Protein AF-A0A3A9ACL5-F1 (afdb_monomer)

Foldseek 3Di:
DKKFFQAWADAVVPDIDHHGDIFDWDDDPQWIWTQDPVRDTDIGGCVRRPPRMDDPDDD

Nearest PDB structures (foldseek):
  5n76-assembly2_C  TM=5.525E-01  e=9.275E-01  Rhodospirillum rubrum
  1hlc-assembly1_B  TM=5.790E-01  e=1.885E+00  Homo sapiens
  4ga9-assembly1_B  TM=5.217E-01  e=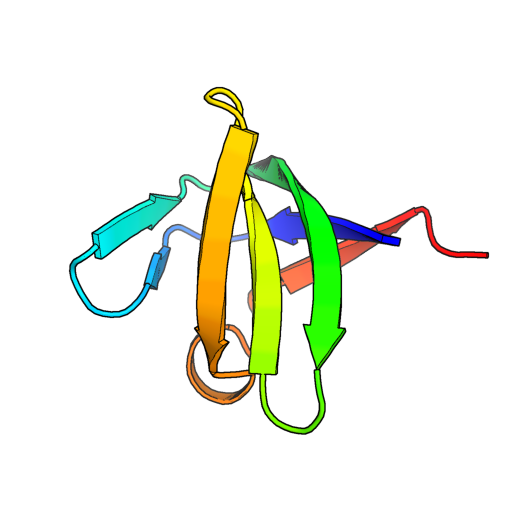3.209E+00  Rattus norvegicus
  2mwo-assembly1_A  TM=3.604E-01  e=5.461E+00  Homo sapiens
  3s3n-assembly1_A-2  TM=3.945E-01  e=5.794E+00  Human spumaretrovirus

Secondary structure (DSSP, 8-state):
-EEEESS-EEETTTEEEPTT-EEEEEEETTEEEEE-TTS-EEEEEHHHHTTTEEEEE--

Mean predicted aligned error: 4.01 Å

Structure (mmCIF, N/CA/C/O backbone):
data_AF-A0A3A9ACL5-F1
#
_entry.id   AF-A0A3A9ACL5-F1
#
loop_
_atom_site.group_PDB
_atom_site.id
_atom_site.type_symbol
_atom_site.label_atom_id
_atom_site.label_alt_id
_atom_site.label_comp_id
_atom_site.label_asym_id
_atom_site.label_entity_id
_atom_site.label_seq_id
_atom_site.pdbx_PDB_ins_code
_atom_site.Cartn_x
_atom_site.Cartn_y
_atom_site.Cartn_z
_atom_site.occupancy
_atom_site.B_iso_or_equiv
_atom_site.auth_seq_id
_atom_site.auth_comp_id
_atom_site.auth_asym_id
_atom_site.auth_atom_id
_atom_site.pdbx_PDB_model_num
ATOM 1 N N . MET A 1 1 ? 5.992 5.501 7.098 1.00 89.88 1 MET A N 1
ATOM 2 C CA . MET A 1 1 ? 4.575 5.725 7.462 1.00 89.88 1 MET A CA 1
ATOM 3 C C . MET A 1 1 ? 3.853 4.387 7.465 1.00 89.88 1 MET A C 1
ATOM 5 O O . MET A 1 1 ? 4.308 3.471 6.786 1.00 89.88 1 MET A O 1
ATOM 9 N N . LYS A 1 2 ? 2.752 4.256 8.198 1.00 90.88 2 LYS A N 1
ATOM 10 C CA . 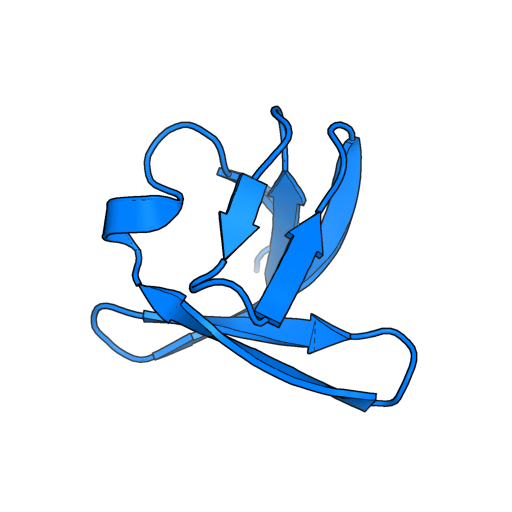LYS A 1 2 ? 1.810 3.146 8.052 1.00 90.88 2 LYS A CA 1
ATOM 11 C C . LYS A 1 2 ? 0.552 3.634 7.366 1.00 90.88 2 LYS A C 1
ATOM 13 O O . LYS A 1 2 ? 0.022 4.692 7.703 1.00 90.88 2 LYS A O 1
ATOM 18 N N . VAL A 1 3 ? 0.080 2.834 6.425 1.00 90.81 3 VAL A N 1
ATOM 19 C CA . VAL A 1 3 ? -1.095 3.123 5.609 1.00 90.81 3 VAL A CA 1
ATOM 20 C C . VAL A 1 3 ? -2.101 2.001 5.764 1.00 90.81 3 VAL A C 1
ATOM 22 O O . VAL A 1 3 ? -1.722 0.832 5.828 1.00 90.81 3 VAL A O 1
ATOM 25 N N . LYS A 1 4 ? -3.377 2.355 5.840 1.00 92.00 4 LYS A N 1
ATOM 26 C CA . LYS A 1 4 ? -4.500 1.432 5.887 1.00 92.00 4 LYS A CA 1
ATOM 27 C C . LYS A 1 4 ? -5.331 1.598 4.634 1.00 92.00 4 LYS A C 1
ATOM 29 O O . LYS A 1 4 ? -5.692 2.712 4.264 1.00 92.00 4 LYS A O 1
ATOM 34 N N . PHE A 1 5 ? -5.662 0.480 4.013 1.00 91.31 5 PHE A N 1
ATOM 35 C CA . PHE A 1 5 ? -6.552 0.465 2.864 1.00 91.31 5 PHE A CA 1
ATOM 36 C C . PHE A 1 5 ? -7.997 0.433 3.357 1.00 91.31 5 PHE A C 1
ATOM 38 O O . PHE A 1 5 ? -8.373 -0.434 4.145 1.00 91.31 5 PHE A O 1
ATOM 45 N N . ILE A 1 6 ? -8.808 1.409 2.951 1.00 93.00 6 ILE A N 1
ATOM 46 C CA . ILE A 1 6 ? -10.214 1.526 3.383 1.00 93.00 6 ILE A CA 1
ATOM 47 C C . ILE A 1 6 ? -11.197 0.852 2.417 1.00 93.00 6 ILE A C 1
ATOM 49 O O . ILE A 1 6 ? -12.384 0.722 2.740 1.00 93.00 6 ILE A O 1
ATOM 53 N N . ASP A 1 7 ? -10.687 0.361 1.289 1.00 92.88 7 ASP A N 1
ATOM 54 C CA . ASP A 1 7 ? -11.382 -0.488 0.327 1.00 92.88 7 ASP 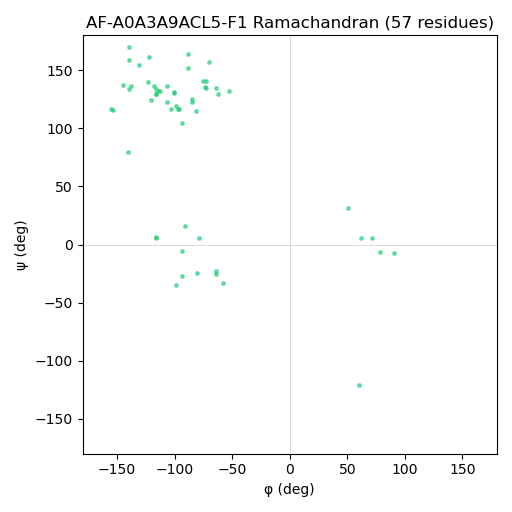A CA 1
ATOM 55 C C . ASP A 1 7 ? -10.447 -1.594 -0.195 1.00 92.88 7 ASP A C 1
ATOM 57 O O . ASP A 1 7 ? -9.246 -1.583 0.085 1.00 92.88 7 ASP A O 1
ATOM 61 N N . ASN A 1 8 ? -11.003 -2.563 -0.918 1.00 90.75 8 ASN A N 1
ATOM 62 C CA . ASN A 1 8 ? -10.222 -3.585 -1.605 1.00 90.75 8 ASN A CA 1
ATOM 63 C C . ASN A 1 8 ? -9.540 -2.975 -2.834 1.00 90.75 8 ASN A C 1
ATOM 65 O O . ASN A 1 8 ? -10.186 -2.274 -3.613 1.00 90.75 8 ASN A O 1
ATOM 69 N N . VAL A 1 9 ? -8.261 -3.283 -3.042 1.00 87.94 9 VAL A N 1
ATOM 70 C CA . VAL A 1 9 ? -7.515 -2.808 -4.212 1.00 87.94 9 VAL A CA 1
ATOM 71 C C . VAL A 1 9 ? -6.644 -3.901 -4.796 1.00 87.94 9 VAL A C 1
ATOM 73 O O . VAL A 1 9 ? -5.949 -4.620 -4.077 1.00 87.94 9 VAL A O 1
ATOM 76 N N . ASP A 1 10 ? -6.667 -3.992 -6.120 1.00 88.94 10 ASP A N 1
ATOM 77 C CA . ASP A 1 10 ? -5.672 -4.728 -6.880 1.00 88.94 10 ASP A CA 1
ATOM 78 C C . ASP A 1 10 ? -4.610 -3.731 -7.360 1.00 88.94 10 ASP A C 1
ATOM 80 O O . ASP A 1 10 ? -4.915 -2.795 -8.101 1.00 88.94 10 ASP A O 1
ATOM 84 N N . ILE A 1 11 ? -3.372 -3.897 -6.895 1.00 85.50 11 ILE A N 1
ATOM 85 C CA . ILE A 1 11 ? -2.255 -3.042 -7.298 1.00 85.50 11 ILE A CA 1
ATOM 86 C C . ILE A 1 11 ? -1.550 -3.711 -8.470 1.00 85.50 11 ILE A C 1
ATOM 88 O O . ILE A 1 11 ? -0.773 -4.665 -8.306 1.00 85.50 11 ILE A O 1
ATOM 92 N N . SER A 1 12 ? -1.799 -3.164 -9.659 1.00 80.12 12 SER A N 1
ATOM 93 C CA . SER A 1 12 ? -1.138 -3.546 -10.909 1.00 80.12 12 SER A CA 1
ATOM 94 C C . SER A 1 12 ? -1.139 -5.063 -11.212 1.00 80.12 12 SER A C 1
ATOM 96 O O . SER A 1 12 ? -0.180 -5.573 -11.797 1.00 80.12 12 SER A O 1
ATOM 98 N N . GLY A 1 13 ? -2.160 -5.816 -10.791 1.00 82.25 13 GLY A N 1
ATOM 99 C CA . GLY A 1 13 ? -2.296 -7.266 -10.993 1.00 82.25 13 GLY A CA 1
ATOM 100 C C . GLY A 1 13 ? -1.340 -8.126 -10.165 1.00 82.25 13 GLY A C 1
ATOM 101 O O . GLY A 1 13 ? -1.249 -9.335 -10.386 1.00 82.25 13 GLY A O 1
ATOM 102 N N . LYS A 1 14 ? -0.564 -7.520 -9.259 1.00 81.12 14 LYS A N 1
ATOM 103 C CA . LYS A 1 14 ? 0.484 -8.211 -8.487 1.00 81.12 14 LYS A CA 1
ATOM 104 C C . LYS A 1 14 ? 0.020 -8.602 -7.101 1.00 81.12 14 LYS A C 1
ATOM 106 O O . LYS A 1 14 ? 0.457 -9.620 -6.571 1.00 81.12 14 LYS A O 1
ATOM 111 N N . ILE A 1 15 ? -0.824 -7.771 -6.506 1.00 84.81 15 ILE A N 1
ATOM 112 C CA . ILE A 1 15 ? -1.288 -7.956 -5.144 1.00 84.81 15 ILE A CA 1
ATOM 113 C C . ILE A 1 15 ? -2.727 -7.490 -5.012 1.00 84.81 15 ILE A C 1
ATOM 115 O O . ILE A 1 15 ? -3.093 -6.427 -5.500 1.00 84.81 15 ILE A O 1
ATOM 119 N N . ASN A 1 16 ? -3.504 -8.288 -4.291 1.00 88.38 16 ASN A N 1
ATOM 120 C CA . ASN A 1 16 ? -4.822 -7.916 -3.817 1.00 88.38 16 ASN A CA 1
ATOM 121 C C . ASN A 1 16 ? -4.719 -7.566 -2.335 1.00 88.38 16 ASN A C 1
ATOM 123 O O . ASN A 1 16 ? -4.353 -8.416 -1.522 1.00 88.38 16 ASN A O 1
ATOM 127 N N . ILE A 1 17 ? -5.011 -6.314 -2.006 1.00 88.19 17 ILE A N 1
ATOM 128 C CA . ILE A 1 17 ? -5.080 -5.824 -0.635 1.00 88.19 17 ILE A CA 1
ATOM 129 C C . ILE A 1 17 ? -6.543 -5.748 -0.226 1.00 88.19 17 ILE A C 1
ATOM 131 O O . ILE A 1 17 ? -7.365 -5.172 -0.942 1.00 88.19 17 ILE A O 1
ATOM 135 N N . ASN A 1 18 ? -6.865 -6.311 0.936 1.00 90.44 18 ASN A N 1
ATOM 136 C CA . ASN A 1 18 ? -8.220 -6.262 1.459 1.00 90.44 18 ASN A CA 1
ATOM 137 C C . ASN A 1 18 ? -8.445 -5.006 2.300 1.00 90.44 18 ASN A C 1
ATOM 139 O O . ASN A 1 18 ? -7.551 -4.492 2.979 1.00 90.44 18 ASN A O 1
ATOM 143 N N . LYS A 1 19 ? -9.701 -4.567 2.325 1.00 92.12 19 LYS A N 1
ATOM 144 C CA . LYS A 1 19 ? -10.162 -3.503 3.205 1.00 92.12 19 LYS A CA 1
ATOM 145 C C . LYS A 1 19 ? -9.795 -3.786 4.663 1.00 92.12 19 LYS A C 1
ATOM 147 O O . LYS A 1 19 ? -10.106 -4.837 5.220 1.00 92.12 19 LYS A O 1
ATOM 152 N N . GLY A 1 20 ? -9.229 -2.776 5.309 1.00 90.12 20 GLY A N 1
ATOM 153 C CA . GLY A 1 20 ? -8.851 -2.778 6.714 1.00 90.12 20 GLY A CA 1
ATOM 154 C C . GLY A 1 20 ? -7.426 -3.253 6.976 1.00 90.12 20 GLY A C 1
ATOM 155 O O . GLY A 1 20 ? -6.976 -3.121 8.114 1.00 90.12 20 GLY A O 1
ATOM 156 N N . GLU A 1 21 ? -6.718 -3.761 5.966 1.00 91.12 21 GLU A N 1
ATOM 157 C CA . GLU A 1 21 ? -5.316 -4.138 6.113 1.00 91.12 21 GLU A CA 1
ATOM 158 C C . GLU A 1 21 ? -4.414 -2.904 6.216 1.00 91.12 21 GLU A C 1
ATOM 160 O O . GLU A 1 21 ? -4.604 -1.900 5.523 1.00 91.12 21 GLU A O 1
ATOM 165 N N . THR A 1 22 ? -3.418 -3.004 7.097 1.00 91.69 22 THR A N 1
ATOM 166 C CA . THR A 1 22 ? -2.434 -1.954 7.360 1.00 91.69 22 THR A CA 1
ATOM 167 C C . THR A 1 22 ? -1.049 -2.444 6.968 1.00 91.69 22 THR A C 1
ATOM 169 O O . THR A 1 22 ? -0.649 -3.543 7.357 1.00 91.69 22 THR A O 1
ATOM 172 N N . PHE A 1 23 ? -0.300 -1.605 6.259 1.00 91.12 23 PHE A N 1
ATOM 173 C CA . PHE A 1 23 ? 1.050 -1.906 5.798 1.00 91.12 23 PHE A CA 1
ATOM 174 C C . PHE A 1 23 ? 2.014 -0.777 6.129 1.00 91.12 23 PHE A C 1
ATOM 176 O O . PHE A 1 23 ? 1.629 0.389 6.242 1.00 91.12 23 PHE A O 1
ATOM 183 N N . GLU A 1 24 ? 3.291 -1.126 6.252 1.00 92.12 24 GLU A N 1
ATOM 184 C CA . GLU A 1 24 ? 4.348 -0.126 6.203 1.00 92.12 24 GLU A CA 1
ATOM 185 C C . GLU A 1 24 ? 4.502 0.369 4.774 1.00 92.12 24 GLU A C 1
ATOM 187 O O . GLU A 1 24 ? 4.540 -0.414 3.825 1.00 92.12 24 GLU A O 1
ATOM 192 N N . ALA A 1 25 ? 4.608 1.680 4.627 1.00 90.50 25 ALA A N 1
ATOM 193 C CA . ALA A 1 25 ? 4.772 2.306 3.340 1.00 90.50 25 ALA A CA 1
ATOM 194 C C . ALA A 1 25 ? 5.775 3.458 3.377 1.00 90.50 25 ALA A C 1
ATOM 196 O O . ALA A 1 25 ? 6.075 4.053 4.424 1.00 90.50 25 ALA A O 1
ATOM 197 N N . ARG A 1 26 ? 6.296 3.772 2.196 1.00 91.69 26 ARG A N 1
ATOM 198 C CA . ARG A 1 26 ? 7.208 4.881 1.940 1.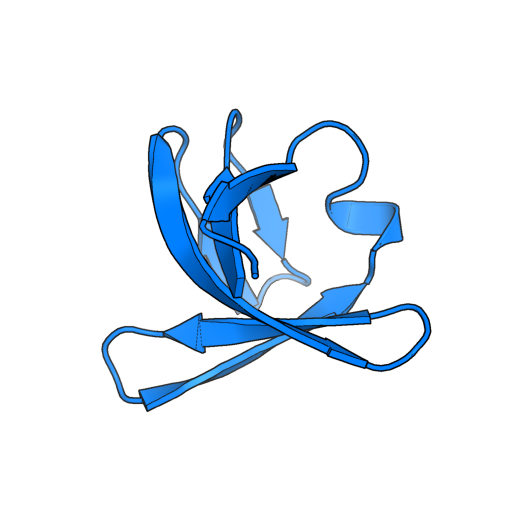00 91.69 26 ARG A CA 1
ATOM 199 C C . ARG A 1 26 ? 6.836 5.548 0.625 1.00 9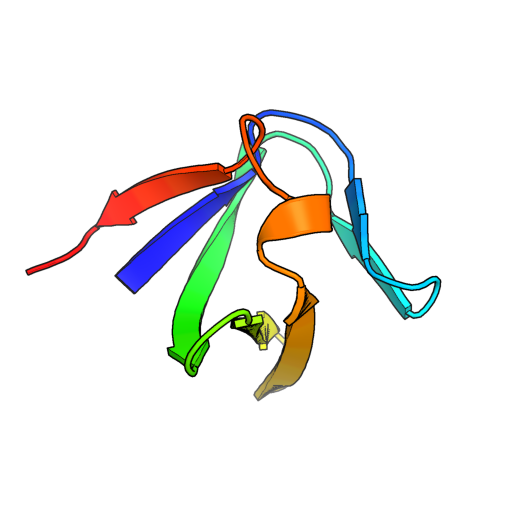1.69 26 ARG A C 1
ATOM 201 O O . ARG A 1 26 ? 6.636 4.868 -0.372 1.00 91.69 26 ARG A O 1
ATOM 208 N N . GLU A 1 27 ? 6.776 6.869 0.612 1.00 89.94 27 GLU A N 1
ATOM 209 C CA . GLU A 1 27 ? 6.563 7.618 -0.625 1.00 89.94 27 GLU A CA 1
ATOM 210 C C . GLU A 1 27 ? 7.827 7.652 -1.490 1.00 89.94 27 GLU A C 1
ATOM 212 O O . GLU A 1 27 ? 8.943 7.780 -0.981 1.00 89.94 27 GLU A O 1
ATOM 217 N N . ASP A 1 28 ? 7.627 7.539 -2.803 1.00 91.50 28 ASP A N 1
ATOM 218 C CA . ASP A 1 28 ? 8.655 7.576 -3.844 1.00 91.50 28 ASP A CA 1
ATOM 219 C C . ASP A 1 28 ? 8.122 8.361 -5.056 1.00 91.50 28 ASP A C 1
ATOM 221 O O . ASP A 1 28 ? 7.621 7.787 -6.026 1.00 91.50 28 ASP A O 1
ATOM 225 N N . GLY A 1 29 ? 8.155 9.695 -4.967 1.00 91.06 29 GLY A N 1
ATOM 226 C CA . GLY A 1 29 ? 7.593 10.587 -5.989 1.00 91.06 29 GLY A CA 1
ATOM 227 C C . GLY A 1 29 ? 6.090 10.363 -6.188 1.00 91.06 29 GLY A C 1
ATOM 228 O O . GLY A 1 29 ? 5.313 10.465 -5.235 1.00 91.06 29 GLY A O 1
ATOM 229 N N . ASP A 1 30 ? 5.699 10.011 -7.415 1.00 92.31 30 ASP A N 1
ATOM 230 C CA . ASP A 1 30 ? 4.311 9.699 -7.805 1.00 92.31 30 ASP A CA 1
ATOM 231 C C . ASP A 1 30 ? 3.856 8.288 -7.389 1.00 92.31 30 ASP A C 1
ATOM 233 O O . ASP A 1 30 ? 2.758 7.841 -7.728 1.00 92.31 30 ASP A O 1
ATOM 237 N N . PHE A 1 31 ? 4.692 7.566 -6.643 1.00 91.38 31 PHE A N 1
ATOM 238 C CA . PHE A 1 31 ? 4.427 6.208 -6.193 1.00 91.38 31 PHE A CA 1
ATOM 239 C C . PHE A 1 31 ? 4.477 6.099 -4.672 1.00 91.38 31 PHE A C 1
ATOM 241 O O . PHE A 1 31 ? 5.072 6.919 -3.967 1.00 91.38 31 PHE A O 1
ATOM 248 N N . ILE A 1 32 ? 3.885 5.023 -4.172 1.00 90.12 32 ILE A N 1
ATOM 249 C CA . ILE A 1 32 ? 4.096 4.531 -2.822 1.00 90.12 32 ILE A CA 1
ATOM 250 C C . ILE A 1 32 ? 4.712 3.132 -2.895 1.00 90.12 32 ILE A C 1
ATOM 252 O O . ILE A 1 32 ? 4.325 2.289 -3.705 1.00 90.12 32 ILE A O 1
ATOM 256 N N . MET A 1 33 ? 5.708 2.891 -2.058 1.00 91.81 33 MET A N 1
ATOM 257 C CA . MET A 1 33 ? 6.306 1.584 -1.844 1.00 91.81 33 MET A CA 1
ATOM 258 C C . MET A 1 33 ? 5.702 0.980 -0.587 1.00 91.81 33 MET A C 1
ATOM 260 O O . MET A 1 33 ? 5.840 1.558 0.487 1.00 91.81 33 MET A O 1
ATOM 264 N N . ILE A 1 34 ? 5.043 -0.163 -0.721 1.00 90.81 34 ILE A N 1
ATOM 265 C CA . ILE A 1 34 ? 4.365 -0.879 0.359 1.00 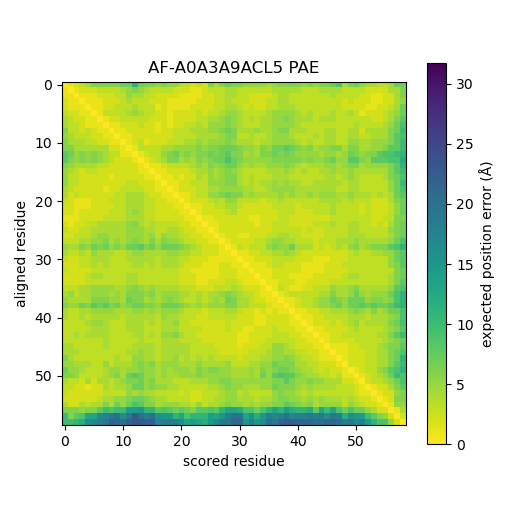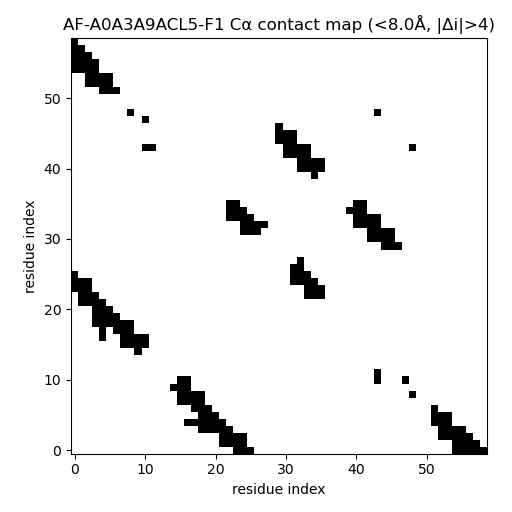90.81 34 ILE A CA 1
ATOM 266 C C . ILE A 1 34 ? 5.208 -2.101 0.705 1.00 90.81 34 ILE A C 1
ATOM 268 O O . ILE A 1 34 ? 5.500 -2.921 -0.168 1.00 90.81 34 ILE A O 1
ATOM 272 N N . ARG A 1 35 ? 5.617 -2.216 1.969 1.00 91.25 35 ARG A N 1
ATOM 273 C CA . ARG A 1 35 ? 6.350 -3.373 2.476 1.00 91.25 35 ARG A CA 1
ATOM 274 C C . ARG A 1 35 ? 5.370 -4.466 2.879 1.00 91.25 35 ARG A C 1
ATOM 276 O O . ARG A 1 35 ? 4.468 -4.258 3.692 1.00 91.25 35 ARG A O 1
ATOM 283 N N . MET A 1 36 ? 5.583 -5.637 2.307 1.00 87.88 36 MET A N 1
ATOM 284 C CA . MET A 1 36 ? 4.785 -6.831 2.520 1.00 87.88 36 MET A CA 1
ATOM 285 C C . MET A 1 36 ? 5.301 -7.647 3.704 1.00 87.88 36 MET A C 1
ATOM 287 O O . MET A 1 36 ? 6.429 -7.480 4.165 1.00 87.88 36 MET A O 1
ATOM 291 N N . LYS A 1 37 ? 4.462 -8.568 4.193 1.00 84.56 37 LYS A N 1
ATOM 292 C CA . LYS A 1 37 ? 4.802 -9.463 5.314 1.00 84.56 37 LYS A CA 1
ATOM 293 C C . LYS A 1 37 ? 5.955 -10.422 5.003 1.00 84.56 37 LYS A C 1
ATOM 295 O O . LYS A 1 37 ? 6.582 -10.919 5.929 1.00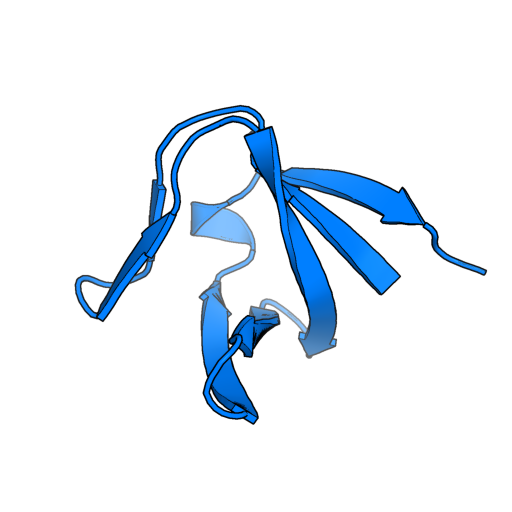 84.56 37 LYS A O 1
ATOM 300 N N . ASP A 1 38 ? 6.209 -10.695 3.727 1.00 86.75 38 ASP A N 1
ATOM 301 C CA . ASP A 1 38 ? 7.311 -11.529 3.237 1.00 86.75 38 ASP A CA 1
ATOM 302 C C . ASP A 1 38 ? 8.588 -10.718 2.936 1.00 86.75 38 ASP A C 1
ATOM 304 O O . ASP A 1 38 ? 9.466 -11.198 2.224 1.00 86.75 38 ASP A O 1
ATOM 308 N N . ASP A 1 39 ? 8.677 -9.483 3.444 1.00 83.38 39 ASP A N 1
ATOM 309 C CA . ASP A 1 39 ? 9.735 -8.505 3.160 1.00 83.38 39 ASP A CA 1
ATOM 310 C C . ASP A 1 39 ? 9.850 -8.061 1.692 1.00 83.38 39 ASP A C 1
ATOM 312 O O . ASP A 1 39 ? 10.724 -7.256 1.353 1.00 83.38 39 ASP A O 1
ATOM 316 N N . SER A 1 40 ? 8.939 -8.489 0.813 1.00 89.00 40 SER A N 1
ATOM 317 C CA . SER A 1 40 ? 8.856 -7.925 -0.531 1.00 89.00 40 SER A CA 1
ATOM 318 C C . SER A 1 40 ? 8.338 -6.484 -0.491 1.00 89.00 40 SER A C 1
ATOM 320 O O . SER A 1 40 ? 7.698 -6.034 0.461 1.00 89.00 40 SER A O 1
ATOM 322 N N . THR A 1 41 ? 8.658 -5.712 -1.528 1.00 90.44 41 THR A N 1
ATOM 323 C CA . THR A 1 41 ? 8.188 -4.331 -1.666 1.00 90.44 41 THR A CA 1
ATOM 324 C C . THR A 1 41 ? 7.397 -4.199 -2.955 1.00 90.44 41 THR A C 1
ATOM 326 O O . THR A 1 41 ? 7.905 -4.496 -4.038 1.00 90.44 41 THR A O 1
ATOM 329 N N . VAL A 1 42 ? 6.156 -3.733 -2.841 1.00 88.88 42 VAL A N 1
ATOM 330 C CA . VAL A 1 42 ? 5.285 -3.449 -3.981 1.00 88.88 42 VAL A CA 1
ATOM 331 C C . VAL A 1 42 ? 5.299 -1.955 -4.255 1.00 88.88 42 VAL A C 1
ATOM 333 O O . VAL A 1 42 ? 5.112 -1.149 -3.349 1.00 88.88 42 VAL A O 1
ATOM 336 N N . LYS A 1 43 ? 5.504 -1.582 -5.518 1.00 90.81 43 LYS A N 1
ATOM 337 C CA . LYS A 1 43 ? 5.406 -0.197 -5.976 1.00 90.81 43 LYS A CA 1
ATOM 338 C C . LYS A 1 43 ? 4.020 0.032 -6.572 1.00 90.81 43 LYS A C 1
ATOM 340 O O . LYS A 1 43 ? 3.695 -0.591 -7.578 1.00 90.81 43 LYS A O 1
ATOM 345 N N . ALA A 1 44 ? 3.243 0.910 -5.950 1.00 89.12 44 ALA A N 1
ATOM 346 C CA . ALA A 1 44 ? 1.896 1.275 -6.368 1.00 89.12 44 ALA A CA 1
ATOM 347 C C . ALA A 1 44 ? 1.868 2.740 -6.837 1.00 89.12 44 ALA A C 1
ATOM 349 O O . ALA A 1 44 ? 2.414 3.601 -6.139 1.00 89.12 44 ALA A O 1
ATOM 350 N N . PRO A 1 45 ? 1.269 3.062 -7.995 1.00 90.69 45 PRO A N 1
ATOM 351 C CA . PRO A 1 45 ? 1.038 4.447 -8.396 1.00 90.69 45 PRO A CA 1
ATOM 352 C C . PRO A 1 45 ? 0.074 5.116 -7.417 1.00 90.69 45 PRO A C 1
ATOM 354 O O . PRO A 1 45 ? -0.966 4.539 -7.096 1.00 90.69 45 PRO A O 1
ATOM 357 N N . LYS A 1 46 ? 0.366 6.345 -6.971 1.00 89.19 46 LYS A N 1
ATOM 358 C CA . LYS A 1 46 ? -0.547 7.069 -6.068 1.00 89.19 46 LYS A CA 1
ATOM 359 C C . LYS A 1 46 ? -1.938 7.242 -6.682 1.00 89.19 46 LYS A C 1
ATOM 361 O O . LYS A 1 46 ? -2.915 7.149 -5.958 1.00 89.19 46 LYS A O 1
ATOM 366 N N . SER A 1 47 ? -2.025 7.386 -8.005 1.00 88.88 47 SER A N 1
ATOM 367 C CA . SER A 1 47 ? -3.286 7.482 -8.749 1.00 88.88 47 SER A CA 1
ATOM 368 C C . SER A 1 47 ? -4.170 6.228 -8.681 1.00 88.88 47 SER A C 1
ATOM 370 O O . SER A 1 47 ? -5.373 6.340 -8.873 1.00 88.88 47 SER A O 1
ATOM 372 N N . GLU A 1 48 ? -3.607 5.033 -8.444 1.00 84.88 48 GLU A N 1
ATOM 373 C CA . GLU A 1 48 ? -4.399 3.791 -8.308 1.00 84.88 48 GLU A CA 1
ATOM 374 C C . GLU A 1 48 ? -5.020 3.647 -6.913 1.00 84.88 48 GLU A C 1
ATOM 376 O O . GLU A 1 48 ? -6.019 2.956 -6.741 1.00 84.88 48 GLU A O 1
ATOM 381 N N . ILE A 1 49 ? -4.421 4.292 -5.915 1.00 84.69 49 ILE A N 1
ATOM 382 C CA . ILE A 1 49 ? -4.782 4.157 -4.497 1.00 84.69 49 ILE A CA 1
ATOM 383 C C . ILE A 1 49 ? -5.303 5.468 -3.897 1.00 84.69 49 ILE A C 1
ATOM 385 O O . ILE A 1 49 ? -5.528 5.569 -2.687 1.00 84.69 49 ILE A O 1
ATOM 389 N N . GLU A 1 50 ? -5.468 6.488 -4.735 1.00 83.50 50 GLU A N 1
ATOM 390 C CA . GLU A 1 50 ? -5.967 7.794 -4.339 1.00 83.50 50 GLU A CA 1
ATOM 391 C C . GLU A 1 50 ? -7.397 7.657 -3.803 1.00 83.50 50 GLU A C 1
ATOM 393 O O . GLU A 1 50 ? -8.257 7.026 -4.413 1.00 83.50 50 GLU A O 1
ATOM 398 N N . GLY A 1 51 ? -7.651 8.215 -2.618 1.00 84.38 51 GLY A N 1
ATOM 399 C CA . GLY A 1 51 ? -8.971 8.175 -1.979 1.00 84.38 51 GLY A CA 1
ATOM 400 C C . GLY A 1 51 ? -9.341 6.858 -1.283 1.00 84.38 51 GLY A C 1
ATOM 401 O O . GLY A 1 51 ? -10.353 6.829 -0.588 1.00 84.38 51 GLY A O 1
ATOM 402 N N . ILE A 1 52 ? -8.530 5.801 -1.400 1.00 88.25 52 ILE A N 1
ATOM 403 C CA . ILE A 1 52 ? -8.747 4.510 -0.711 1.00 88.25 52 ILE A CA 1
ATOM 404 C C . ILE A 1 52 ? -7.642 4.159 0.294 1.00 88.25 52 ILE A C 1
ATOM 406 O O . ILE A 1 52 ? -7.638 3.068 0.871 1.00 88.25 52 ILE A O 1
ATOM 410 N N . LEU A 1 53 ? -6.716 5.089 0.519 1.00 87.50 53 LEU A N 1
ATOM 411 C CA . LEU A 1 53 ? -5.603 4.962 1.446 1.00 87.50 53 LEU A CA 1
ATOM 412 C C . LEU A 1 53 ? -5.732 5.988 2.577 1.00 87.50 53 LEU A C 1
ATOM 414 O O . LEU A 1 53 ? -5.884 7.183 2.336 1.00 87.50 53 LEU A O 1
ATOM 418 N N . GLU A 1 54 ? -5.624 5.516 3.815 1.00 89.44 54 GLU A N 1
ATOM 419 C CA . GLU A 1 54 ? -5.627 6.327 5.032 1.00 89.44 54 GLU A CA 1
ATOM 420 C C . GLU A 1 54 ? -4.271 6.195 5.739 1.00 89.44 54 GLU A C 1
ATOM 422 O O . GLU A 1 54 ? -3.781 5.087 5.959 1.00 89.44 54 GLU A O 1
ATOM 427 N N . ILE A 1 55 ? -3.639 7.312 6.102 1.00 87.44 55 ILE A N 1
ATOM 428 C CA . ILE A 1 55 ? -2.381 7.293 6.860 1.00 87.44 55 ILE A CA 1
ATOM 429 C C . ILE A 1 55 ? -2.720 7.091 8.337 1.00 87.44 55 ILE A C 1
ATOM 431 O O . ILE A 1 55 ? -3.347 7.944 8.957 1.00 87.44 55 ILE A O 1
ATOM 435 N N . VAL A 1 56 ? -2.297 5.958 8.897 1.00 88.00 56 VAL A N 1
ATOM 436 C CA . VAL A 1 56 ? -2.592 5.576 10.290 1.00 88.00 56 VAL A CA 1
ATOM 437 C C . VAL A 1 56 ? -1.485 6.003 11.245 1.00 88.00 56 VAL A C 1
ATOM 439 O O . VAL A 1 56 ? -1.731 6.195 12.430 1.00 88.00 56 VAL A O 1
ATOM 442 N N . GLU A 1 57 ? -0.254 6.109 10.742 1.00 77.06 57 GLU A N 1
ATOM 443 C CA . GLU A 1 57 ? 0.911 6.457 11.553 1.00 77.06 57 GLU A CA 1
ATOM 444 C C . GLU A 1 57 ? 1.976 7.122 10.670 1.00 77.06 57 GLU A C 1
ATOM 446 O O . GLU A 1 57 ? 2.517 6.512 9.741 1.00 77.06 57 GLU A O 1
ATOM 451 N N . GLY A 1 58 ? 2.278 8.385 10.939 1.00 60.44 58 GLY A N 1
ATOM 452 C CA . GLY A 1 58 ? 3.334 9.137 10.273 1.00 60.44 58 GLY A CA 1
ATOM 453 C C . GLY A 1 58 ? 3.795 10.251 11.199 1.00 60.44 58 GLY A C 1
ATOM 454 O O . GLY A 1 58 ? 2.983 11.095 11.565 1.00 60.44 58 GLY A O 1
ATOM 455 N N . GLU A 1 59 ? 5.058 10.194 11.619 1.00 47.78 59 GLU A N 1
ATOM 456 C CA . GLU A 1 59 ? 5.788 11.388 12.068 1.00 47.78 59 GLU A CA 1
ATOM 457 C C . GLU A 1 59 ? 6.168 12.246 10.860 1.00 47.78 59 GLU A C 1
ATOM 459 O O . GLU A 1 59 ? 6.547 11.653 9.818 1.00 47.78 59 GLU A O 1
#

Radius of gyra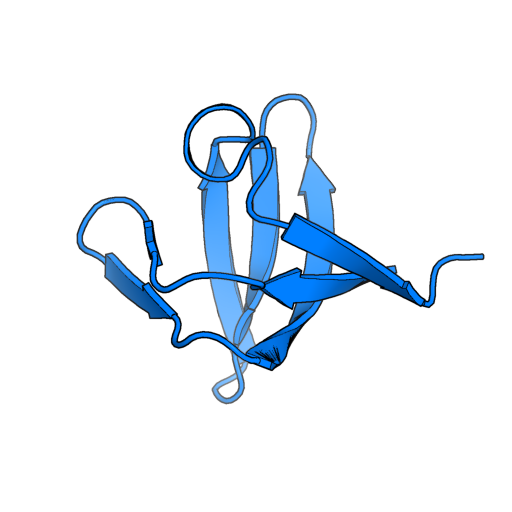tion: 10.23 Å; Cα contacts (8 Å, |Δi|>4): 111; chains: 1; bounding box: 21×23×23 Å

Solvent-accessible surface area (backbone atoms only — not comparable to full-atom values): 3497 Å² total; per-residue (Å²): 75,31,37,28,26,74,42,70,43,69,49,91,88,76,44,78,45,53,53,72,46,70,37,46,36,45,81,56,87,73,26,33,37,36,47,44,97,86,74,46,72,47,80,36,53,43,83,82,46,62,94,37,61,41,83,78,42,70,135

Sequence (59 aa):
MKVKFIDNVDISGKININKGETFEAREDGDFIMIRMKDDSTVKAPKSEIEGILEIVEGE

pLDDT: mean 87.51, std 7.19, range [47.78, 93.0]